Protein AF-A0A7V1LSI9-F1 (afdb_monomer)

Radius of gyration: 19.72 Å; Cα contacts (8 Å, |Δi|>4): 127; chains: 1; bounding box: 40×28×57 Å

Foldseek 3Di:
DWDWDWDDDPQKIWTWTDQDPPDHTDIDIDGNVLFDPVCNVPQDPVNLVVQLCQQVPDDPDNSVVSVVSNVVSRVCRSVVHPPPPPDRPPPCDLVNLVVVLVPDPDDPVSVVSVVVCVVVPNDD

Structure (mmCIF, N/CA/C/O backbone):
data_AF-A0A7V1LSI9-F1
#
_entry.id   AF-A0A7V1LSI9-F1
#
loop_
_atom_site.group_PDB
_atom_site.id
_atom_site.type_symbol
_atom_site.label_atom_id
_atom_site.label_alt_id
_atom_site.label_comp_id
_atom_site.label_asym_id
_atom_site.label_entity_id
_atom_site.label_seq_id
_atom_site.pdbx_PDB_ins_code
_atom_site.Cartn_x
_atom_site.Cartn_y
_atom_site.Cartn_z
_atom_site.occupancy
_atom_site.B_iso_or_equiv
_atom_site.auth_seq_id
_atom_site.auth_comp_id
_atom_site.auth_asym_id
_atom_site.auth_atom_id
_atom_site.pdbx_PDB_model_num
ATOM 1 N N . MET A 1 1 ? 4.689 8.434 8.553 1.00 43.22 1 MET A N 1
ATOM 2 C CA . MET A 1 1 ? 3.994 8.069 7.298 1.00 43.22 1 MET A CA 1
ATOM 3 C C . MET A 1 1 ? 5.038 7.513 6.352 1.00 43.22 1 MET A C 1
ATOM 5 O O . MET A 1 1 ? 6.048 8.182 6.179 1.00 43.22 1 MET A O 1
ATOM 9 N N . ALA A 1 2 ? 4.821 6.323 5.790 1.00 54.16 2 ALA A N 1
ATOM 10 C CA . ALA A 1 2 ? 5.734 5.742 4.808 1.00 54.16 2 ALA A CA 1
ATOM 11 C C . ALA A 1 2 ? 5.882 6.682 3.606 1.00 54.16 2 ALA A C 1
ATOM 13 O O . ALA A 1 2 ? 4.880 7.098 3.015 1.00 54.16 2 ALA A O 1
ATOM 14 N N . LYS A 1 3 ? 7.118 7.046 3.265 1.00 59.19 3 LYS A N 1
ATOM 15 C CA . LYS A 1 3 ? 7.413 7.881 2.102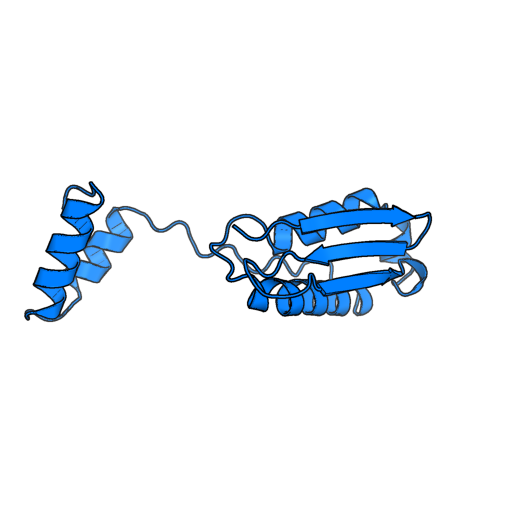 1.00 59.19 3 LYS A CA 1
ATOM 16 C C . LYS A 1 3 ? 7.815 6.956 0.958 1.00 59.19 3 LYS A C 1
ATOM 18 O O . LYS A 1 3 ? 8.809 6.246 1.058 1.00 59.19 3 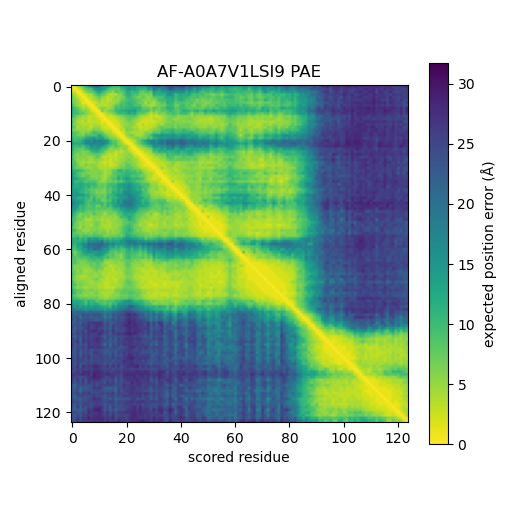LYS A O 1
ATOM 23 N N . LEU A 1 4 ? 7.012 6.941 -0.104 1.00 65.88 4 LEU A N 1
ATOM 24 C CA . LEU A 1 4 ? 7.303 6.176 -1.313 1.00 65.88 4 LEU A CA 1
ATOM 25 C C . LEU A 1 4 ? 7.995 7.103 -2.322 1.00 65.88 4 LEU A C 1
ATOM 27 O O . LEU A 1 4 ? 7.377 8.034 -2.846 1.00 65.88 4 LEU A O 1
ATOM 31 N N . GLY A 1 5 ? 9.282 6.883 -2.563 1.00 66.81 5 GLY A N 1
ATOM 32 C CA . GLY A 1 5 ? 9.996 7.446 -3.704 1.00 66.81 5 GLY A CA 1
ATOM 33 C C . GLY A 1 5 ? 9.720 6.602 -4.944 1.00 66.81 5 GLY A C 1
ATOM 34 O O . GLY A 1 5 ? 9.641 5.380 -4.849 1.00 66.81 5 GLY A O 1
ATOM 35 N N . LYS A 1 6 ? 9.557 7.230 -6.109 1.00 72.25 6 LYS A N 1
ATOM 36 C CA . LYS A 1 6 ? 9.417 6.502 -7.373 1.00 72.25 6 LYS A CA 1
ATOM 37 C C . LYS A 1 6 ? 10.254 7.141 -8.463 1.00 72.25 6 LYS A C 1
ATOM 39 O O . LYS A 1 6 ? 10.183 8.354 -8.661 1.00 72.25 6 LYS A O 1
ATOM 44 N N . THR A 1 7 ? 10.970 6.298 -9.186 1.00 71.75 7 THR A N 1
ATOM 45 C CA . THR A 1 7 ? 11.721 6.664 -10.381 1.00 71.75 7 THR A CA 1
ATOM 46 C C . THR A 1 7 ? 11.214 5.799 -11.523 1.00 71.75 7 THR A C 1
ATOM 48 O O . THR A 1 7 ? 11.021 4.596 -11.358 1.00 71.75 7 THR A O 1
ATOM 51 N N . ILE A 1 8 ? 10.927 6.432 -12.656 1.00 68.69 8 ILE A N 1
ATOM 52 C CA . ILE A 1 8 ? 10.468 5.762 -13.871 1.00 68.69 8 ILE A CA 1
ATOM 53 C C . ILE A 1 8 ? 11.591 5.917 -14.886 1.00 68.69 8 ILE A C 1
ATOM 55 O O . ILE A 1 8 ? 11.888 7.045 -15.279 1.00 68.69 8 ILE A O 1
ATOM 59 N N . ASP A 1 9 ? 12.189 4.802 -15.291 1.00 70.31 9 ASP A N 1
ATOM 60 C CA . ASP A 1 9 ? 13.238 4.766 -16.306 1.00 70.31 9 ASP A CA 1
ATOM 61 C C . ASP A 1 9 ? 12.778 3.843 -17.438 1.00 70.31 9 ASP A C 1
ATOM 63 O O . ASP A 1 9 ? 12.804 2.618 -17.322 1.00 70.31 9 ASP A O 1
ATOM 67 N N . GLY A 1 10 ? 12.222 4.443 -18.496 1.00 71.31 10 GLY A N 1
ATOM 68 C CA . GLY A 1 10 ? 11.655 3.712 -19.631 1.00 71.31 10 GLY A CA 1
ATOM 69 C C . GLY A 1 10 ? 10.552 2.735 -19.217 1.00 71.31 10 GLY A C 1
ATOM 70 O O . GLY A 1 10 ? 9.427 3.161 -18.952 1.00 71.31 10 GLY A O 1
ATOM 71 N N . THR A 1 11 ? 10.900 1.446 -19.183 1.00 69.00 11 THR A N 1
ATOM 72 C CA . THR A 1 11 ? 10.023 0.292 -18.915 1.00 69.00 11 THR A CA 1
ATOM 73 C C . THR A 1 11 ? 10.114 -0.222 -17.470 1.00 69.00 11 THR A C 1
ATOM 75 O O . THR A 1 11 ? 9.285 -1.036 -17.055 1.00 69.00 11 THR A O 1
ATOM 78 N N . ILE A 1 12 ? 11.042 0.318 -16.666 1.00 77.81 12 ILE A N 1
ATOM 79 C CA . ILE A 1 12 ? 11.283 -0.080 -15.273 1.00 77.81 12 ILE A CA 1
ATOM 80 C C . ILE A 1 12 ? 10.775 0.992 -14.296 1.00 77.81 12 ILE A C 1
ATOM 82 O O . ILE A 1 12 ? 11.043 2.189 -14.440 1.00 77.81 12 ILE A O 1
ATOM 86 N N . ILE A 1 13 ? 10.038 0.558 -13.270 1.00 78.56 13 ILE A N 1
ATOM 87 C CA . ILE A 1 13 ? 9.654 1.382 -12.118 1.00 78.56 13 ILE A CA 1
ATOM 88 C C . ILE A 1 13 ? 10.482 0.956 -10.918 1.00 78.56 13 ILE A C 1
ATOM 90 O O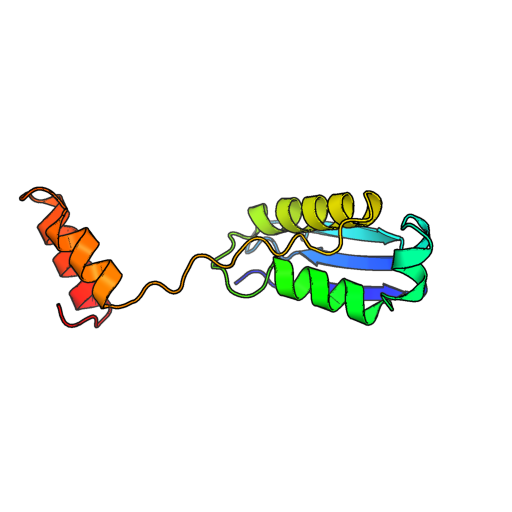 . ILE A 1 13 ? 10.347 -0.166 -10.432 1.00 78.56 13 ILE A O 1
ATOM 94 N N . THR A 1 14 ? 11.269 1.886 -10.390 1.00 79.44 14 THR A N 1
ATOM 95 C CA . THR A 1 14 ? 11.964 1.715 -9.116 1.00 79.44 14 THR A CA 1
ATOM 96 C C . THR A 1 14 ? 11.166 2.410 -8.023 1.00 79.44 14 THR A C 1
ATOM 98 O O . THR A 1 14 ? 10.978 3.628 -8.055 1.00 79.44 14 THR A O 1
ATOM 101 N N . LEU A 1 15 ? 10.684 1.639 -7.054 1.00 78.06 15 LEU A N 1
ATOM 102 C CA . LEU A 1 15 ? 10.060 2.129 -5.832 1.00 78.06 15 LEU A CA 1
ATOM 103 C C . LEU A 1 15 ? 11.082 2.103 -4.698 1.00 78.06 15 LEU A C 1
ATOM 105 O O . LEU A 1 15 ? 11.614 1.049 -4.368 1.00 78.06 15 LEU A O 1
ATOM 109 N N . SER A 1 16 ? 11.326 3.258 -4.091 1.00 76.00 16 SER A N 1
ATOM 110 C CA . SER A 1 16 ? 12.126 3.399 -2.878 1.00 76.00 16 SER A CA 1
ATOM 111 C C . SER A 1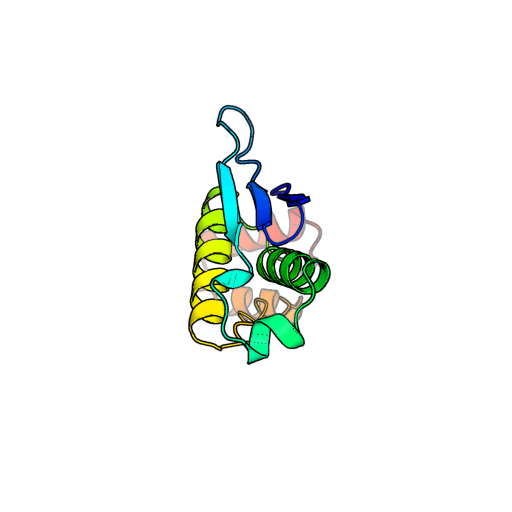 16 ? 11.181 3.555 -1.691 1.00 76.00 16 SER A C 1
ATOM 113 O O . SER A 1 16 ? 10.354 4.470 -1.654 1.00 76.00 16 SER A O 1
ATOM 115 N N . ILE A 1 17 ? 11.253 2.624 -0.748 1.00 73.06 17 ILE A N 1
ATOM 116 C CA . ILE A 1 17 ? 10.392 2.574 0.429 1.00 73.06 17 ILE A CA 1
ATOM 117 C C . ILE A 1 17 ? 11.217 3.043 1.625 1.00 73.06 17 ILE A C 1
ATOM 119 O O . ILE A 1 17 ? 12.155 2.366 2.048 1.00 73.06 17 ILE A O 1
ATOM 123 N N . ASP A 1 18 ? 10.856 4.204 2.171 1.00 69.75 18 ASP A N 1
ATOM 124 C CA . ASP A 1 18 ? 11.447 4.721 3.404 1.00 69.75 18 ASP A CA 1
ATOM 125 C C . ASP A 1 18 ? 10.964 3.890 4.604 1.00 69.75 18 ASP A C 1
ATOM 127 O O . ASP A 1 18 ? 9.763 3.821 4.893 1.00 69.75 18 ASP A O 1
ATOM 131 N N . MET A 1 19 ? 11.911 3.242 5.285 1.00 64.38 19 MET A N 1
ATOM 132 C CA . MET A 1 19 ? 11.653 2.347 6.413 1.00 64.38 19 MET A CA 1
ATOM 133 C C . MET A 1 19 ? 11.637 3.062 7.774 1.00 64.38 19 MET A C 1
ATOM 135 O O . MET A 1 19 ? 11.216 2.450 8.759 1.00 64.38 19 MET A O 1
ATOM 139 N N . GLY A 1 20 ? 11.944 4.363 7.840 1.00 63.19 20 GLY A N 1
ATOM 140 C CA . GLY A 1 20 ? 12.020 5.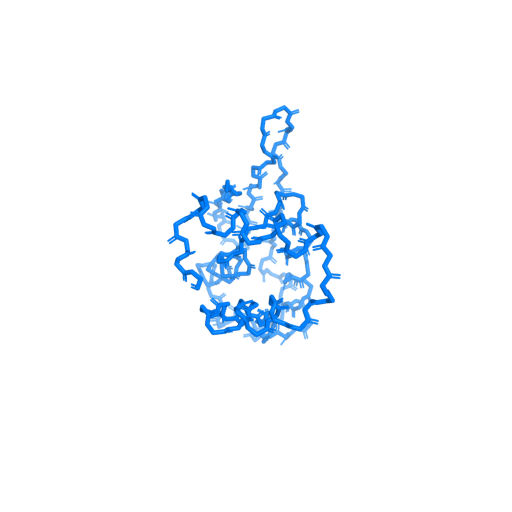158 9.073 1.00 63.19 20 GLY A CA 1
ATOM 141 C C . GLY A 1 20 ? 13.430 5.238 9.675 1.00 63.19 20 GLY A C 1
ATOM 142 O O . GLY A 1 20 ? 14.375 4.636 9.167 1.00 63.19 20 GLY A O 1
ATOM 143 N N . GLU A 1 21 ? 13.583 6.008 10.761 1.00 51.47 21 GLU A N 1
ATOM 144 C CA . GLU A 1 21 ? 14.894 6.300 11.362 1.00 51.47 21 GLU A CA 1
ATOM 145 C C . GLU A 1 21 ? 15.675 5.030 11.742 1.00 51.47 21 GLU A C 1
ATOM 147 O O . GLU A 1 21 ? 15.209 4.194 12.517 1.00 51.47 21 GLU A O 1
ATOM 152 N N . GLY A 1 22 ? 16.896 4.915 11.205 1.00 57.03 22 GLY A N 1
ATOM 153 C CA . GLY A 1 22 ? 17.853 3.857 11.536 1.00 57.03 22 GLY A CA 1
ATOM 154 C C . GLY A 1 22 ? 17.809 2.606 10.652 1.00 57.03 22 GLY A C 1
ATOM 155 O O . GLY A 1 22 ? 18.494 1.637 10.976 1.00 57.03 22 GLY A O 1
ATOM 156 N N . ARG A 1 23 ? 17.035 2.594 9.556 1.00 60.00 23 ARG A N 1
ATOM 157 C CA . ARG A 1 23 ? 17.025 1.484 8.587 1.00 60.00 23 ARG A CA 1
ATOM 158 C C . ARG A 1 23 ? 17.230 1.973 7.159 1.00 60.00 23 ARG A C 1
ATOM 160 O O . ARG A 1 23 ? 16.659 2.987 6.766 1.00 60.00 23 ARG A O 1
ATOM 167 N N . ASP A 1 24 ? 18.014 1.221 6.391 1.00 67.25 24 ASP A N 1
ATOM 168 C CA . ASP A 1 24 ? 18.240 1.513 4.980 1.00 67.25 24 ASP A CA 1
ATOM 169 C C . ASP A 1 24 ? 16.927 1.432 4.177 1.00 67.25 24 ASP A C 1
ATOM 171 O O . ASP A 1 24 ? 16.090 0.554 4.434 1.00 67.25 24 ASP A O 1
ATOM 175 N N . PRO A 1 25 ? 16.720 2.346 3.213 1.00 68.50 25 PRO A N 1
ATOM 176 C CA . PRO A 1 25 ? 15.558 2.316 2.339 1.00 68.50 25 PRO A CA 1
ATOM 177 C C . PRO A 1 25 ? 15.558 1.040 1.494 1.00 68.50 25 PRO A C 1
ATOM 179 O O . PRO A 1 25 ? 16.590 0.607 0.980 1.00 68.50 25 PRO A O 1
ATOM 182 N N . VAL A 1 26 ? 14.380 0.438 1.333 1.00 74.56 26 VAL A N 1
ATOM 183 C CA . VAL A 1 26 ? 14.220 -0.759 0.501 1.00 74.56 26 VAL A CA 1
ATOM 184 C C . VAL A 1 26 ? 13.850 -0.326 -0.906 1.00 74.56 26 VAL A C 1
ATOM 186 O O . VAL A 1 26 ? 12.799 0.276 -1.119 1.00 74.56 26 VAL A O 1
ATOM 189 N N . GLU A 1 27 ? 14.695 -0.667 -1.872 1.00 78.88 27 GLU A N 1
ATOM 190 C CA . GLU A 1 27 ? 14.408 -0.455 -3.287 1.00 78.88 27 GLU A CA 1
ATOM 191 C C . GLU A 1 27 ? 13.785 -1.708 -3.912 1.00 78.88 27 GLU A C 1
ATOM 193 O O . GLU A 1 27 ? 14.212 -2.847 -3.686 1.00 78.88 27 GLU A O 1
ATOM 198 N N . ARG A 1 28 ? 12.735 -1.498 -4.701 1.00 78.25 28 ARG A N 1
ATOM 199 C CA . ARG A 1 28 ? 12.027 -2.533 -5.450 1.00 78.25 28 ARG A CA 1
ATOM 200 C C . ARG A 1 28 ? 11.898 -2.106 -6.901 1.00 78.25 28 ARG A C 1
ATOM 202 O O . ARG A 1 28 ? 11.325 -1.060 -7.187 1.00 78.25 28 ARG A O 1
ATOM 209 N N . MET A 1 29 ? 12.428 -2.926 -7.800 1.00 80.31 29 MET A N 1
ATOM 210 C CA . MET A 1 29 ? 12.391 -2.691 -9.240 1.00 80.31 29 MET A CA 1
ATOM 211 C C . MET A 1 29 ? 11.338 -3.593 -9.877 1.00 80.31 29 MET A C 1
ATOM 213 O O . MET A 1 29 ? 11.308 -4.797 -9.621 1.00 80.31 29 MET A O 1
ATOM 217 N N . PHE A 1 30 ? 10.484 -2.998 -10.700 1.00 80.31 30 PHE A N 1
ATOM 218 C CA . PHE A 1 30 ? 9.401 -3.676 -11.398 1.00 80.31 30 PHE A CA 1
ATOM 219 C C . PHE A 1 30 ? 9.502 -3.378 -12.887 1.00 80.31 30 PHE A C 1
ATOM 221 O O . PHE A 1 30 ? 9.407 -2.217 -13.284 1.00 80.31 30 PHE A O 1
ATOM 228 N N . ASP A 1 31 ? 9.698 -4.419 -13.691 1.00 81.38 31 ASP A N 1
ATOM 229 C CA . ASP A 1 31 ? 9.764 -4.304 -15.143 1.00 81.38 31 ASP A CA 1
ATOM 230 C C . ASP A 1 31 ? 8.383 -4.523 -15.757 1.00 81.38 31 ASP A C 1
ATOM 232 O O . ASP A 1 31 ? 7.768 -5.574 -15.580 1.00 81.38 31 ASP A O 1
ATOM 236 N N . SER A 1 32 ? 7.871 -3.523 -16.466 1.00 72.06 32 SER A N 1
ATOM 237 C CA . SER A 1 32 ? 6.567 -3.637 -17.117 1.00 72.06 32 SER A CA 1
ATOM 238 C C . SER A 1 32 ? 6.553 -4.605 -18.307 1.00 72.06 32 SER A C 1
ATOM 240 O O . SER A 1 32 ? 5.462 -5.042 -18.670 1.00 72.06 32 SER A O 1
ATOM 242 N N . GLU A 1 33 ? 7.708 -5.031 -18.837 1.00 78.31 33 GLU A N 1
ATOM 243 C CA . GLU A 1 33 ? 7.784 -6.097 -19.854 1.00 78.31 33 GLU A CA 1
ATOM 244 C C . GLU A 1 33 ? 7.401 -7.479 -19.296 1.00 78.31 33 GLU A C 1
ATOM 246 O O . GLU A 1 33 ? 6.923 -8.334 -20.039 1.00 78.31 33 GLU A O 1
ATOM 251 N N . ASP A 1 34 ? 7.521 -7.692 -17.979 1.00 78.31 34 ASP A N 1
ATOM 252 C CA . ASP A 1 34 ? 7.094 -8.936 -17.317 1.00 78.31 34 ASP A CA 1
ATOM 253 C C . ASP A 1 34 ? 5.562 -9.069 -17.213 1.00 78.31 34 ASP A C 1
ATOM 255 O O . ASP A 1 34 ? 5.042 -10.082 -16.729 1.00 78.31 34 ASP A O 1
ATOM 259 N N . LEU A 1 35 ? 4.814 -8.028 -17.587 1.00 76.94 35 LEU A N 1
ATOM 260 C CA . LEU A 1 35 ? 3.361 -8.009 -17.474 1.00 76.94 35 LEU A CA 1
ATOM 261 C C . LEU A 1 35 ? 2.699 -8.593 -18.727 1.00 76.94 35 LEU A C 1
ATOM 263 O O . LEU A 1 35 ? 3.227 -8.452 -19.823 1.00 76.94 35 LEU A O 1
ATOM 267 N N . PRO A 1 36 ? 1.502 -9.189 -18.608 1.00 77.25 36 PRO A N 1
ATOM 268 C CA . PRO A 1 36 ? 0.718 -9.604 -19.769 1.00 77.25 36 PRO A CA 1
ATOM 269 C C . PRO A 1 36 ? 0.464 -8.440 -20.743 1.00 77.25 36 PRO A C 1
ATOM 271 O O . PRO A 1 36 ? 0.195 -7.325 -20.295 1.00 77.25 36 PRO A O 1
ATOM 274 N N . ASP A 1 37 ? 0.430 -8.705 -22.055 1.00 73.62 37 ASP A N 1
ATOM 275 C CA . ASP A 1 37 ? 0.216 -7.687 -23.107 1.00 73.62 37 ASP A CA 1
ATOM 276 C C . ASP A 1 37 ? -1.009 -6.798 -22.851 1.00 73.62 37 ASP A C 1
ATOM 278 O O . ASP A 1 37 ? -0.977 -5.583 -23.049 1.00 73.62 37 ASP A O 1
ATOM 282 N N . ALA A 1 38 ? -2.093 -7.391 -22.344 1.00 69.44 38 ALA A N 1
ATOM 283 C CA . ALA A 1 38 ? -3.306 -6.662 -21.984 1.00 69.44 38 ALA A CA 1
ATOM 284 C C . ALA A 1 38 ? -3.051 -5.594 -20.905 1.00 69.44 38 ALA A C 1
ATOM 286 O O . ALA A 1 38 ? -3.696 -4.548 -20.908 1.00 69.44 38 ALA A O 1
ATOM 287 N N . ILE A 1 39 ? -2.120 -5.849 -19.979 1.00 68.31 39 ILE A N 1
ATOM 288 C CA . ILE A 1 39 ? -1.699 -4.899 -18.946 1.00 68.31 39 ILE A CA 1
ATOM 289 C C . ILE A 1 39 ? -0.729 -3.874 -19.517 1.00 68.31 39 ILE A C 1
ATOM 291 O O . ILE A 1 39 ? -0.934 -2.683 -19.287 1.00 68.31 39 ILE A O 1
ATOM 295 N N . GLN A 1 40 ? 0.247 -4.301 -20.316 1.00 69.56 40 GLN A N 1
ATOM 296 C CA . GLN A 1 40 ? 1.195 -3.393 -20.966 1.00 69.56 40 GLN A CA 1
ATOM 297 C C . GLN A 1 40 ? 0.494 -2.333 -21.834 1.00 69.56 40 GLN A C 1
ATOM 299 O O . GLN A 1 40 ? 0.859 -1.160 -21.812 1.00 69.56 40 GLN A O 1
ATOM 304 N N . GLN A 1 41 ? -0.567 -2.713 -22.556 1.00 68.81 41 GLN A N 1
ATOM 305 C CA . GLN A 1 41 ? -1.300 -1.804 -23.448 1.00 68.81 41 GLN A CA 1
ATOM 306 C C . GLN A 1 41 ? -2.199 -0.792 -22.725 1.00 68.81 41 GLN A C 1
ATOM 308 O O . GLN A 1 41 ? -2.514 0.268 -23.268 1.00 68.81 41 GLN A O 1
ATOM 313 N N . HIS A 1 42 ? -2.651 -1.110 -21.515 1.00 65.56 42 HIS A N 1
ATOM 314 C CA . HIS A 1 42 ? -3.669 -0.330 -20.803 1.00 65.56 42 HIS A CA 1
ATOM 315 C C . HIS A 1 42 ? -3.123 0.398 -19.572 1.00 65.56 42 HIS A C 1
ATOM 317 O O . HIS A 1 42 ? -3.707 1.390 -19.127 1.00 65.56 42 HIS A O 1
ATOM 323 N N . ILE A 1 43 ? -1.999 -0.056 -19.027 1.00 65.00 43 ILE A N 1
ATOM 324 C CA . ILE A 1 43 ? -1.307 0.583 -17.921 1.00 65.00 43 ILE A CA 1
ATOM 325 C C . ILE A 1 43 ? -0.001 1.180 -18.460 1.00 65.00 43 ILE A C 1
ATOM 327 O O . ILE A 1 43 ? 1.019 0.526 -18.624 1.00 65.00 43 ILE A O 1
ATOM 331 N N . LEU A 1 44 ? -0.040 2.487 -18.720 1.00 65.00 44 LEU A N 1
ATOM 332 C CA . LEU A 1 44 ? 1.178 3.276 -18.896 1.00 65.00 44 LEU A CA 1
ATOM 333 C C . LEU A 1 44 ? 1.945 3.304 -17.563 1.00 65.00 44 LEU A C 1
ATOM 335 O O . LEU A 1 44 ? 1.330 3.215 -16.501 1.00 65.00 44 LEU A O 1
ATOM 339 N N . MET A 1 45 ? 3.264 3.504 -17.584 1.00 66.00 45 MET A N 1
ATOM 340 C CA . MET A 1 45 ? 4.122 3.531 -16.380 1.00 66.00 45 MET A CA 1
ATOM 341 C C . MET A 1 45 ? 3.596 4.443 -15.256 1.00 66.00 45 MET A C 1
ATOM 343 O O . MET A 1 45 ? 3.654 4.114 -14.070 1.00 66.00 45 MET A O 1
ATOM 347 N N . ALA A 1 46 ? 2.981 5.571 -15.621 1.00 65.38 46 ALA A N 1
ATOM 348 C CA . ALA A 1 46 ? 2.318 6.464 -14.669 1.00 65.38 46 ALA A CA 1
ATOM 349 C C . ALA A 1 46 ? 1.091 5.825 -13.976 1.00 65.38 46 ALA A C 1
ATOM 351 O O . ALA A 1 46 ? 0.777 6.154 -12.831 1.00 65.38 46 ALA A O 1
ATOM 352 N N . GLY A 1 47 ? 0.397 4.913 -14.657 1.00 70.25 47 GLY A N 1
ATOM 353 C CA . GLY A 1 47 ? -0.705 4.100 -14.146 1.00 70.25 47 GLY A CA 1
ATOM 354 C C . GLY A 1 47 ? -0.255 3.045 -13.133 1.00 70.25 47 GLY A C 1
ATOM 355 O O . GLY A 1 47 ? -0.894 2.934 -12.087 1.00 70.25 47 GLY A O 1
ATOM 356 N N . LEU A 1 48 ? 0.869 2.351 -13.373 1.00 74.75 48 LEU A N 1
ATOM 357 C CA . LEU A 1 48 ? 1.479 1.449 -12.378 1.00 74.75 48 LEU A CA 1
ATOM 358 C C . LEU A 1 48 ? 1.874 2.221 -11.120 1.00 74.75 48 LEU A C 1
ATOM 360 O O . LEU A 1 48 ? 1.483 1.840 -10.018 1.00 74.75 48 LEU A O 1
ATOM 364 N N . GLY A 1 49 ? 2.578 3.347 -11.285 1.00 73.75 49 GLY A N 1
ATOM 365 C CA . GLY A 1 49 ? 2.984 4.199 -10.165 1.00 73.75 49 GLY A CA 1
ATOM 366 C C . GLY A 1 49 ? 1.788 4.639 -9.316 1.00 73.75 49 GLY A C 1
ATOM 367 O O . GLY A 1 49 ? 1.801 4.488 -8.096 1.00 73.75 49 GLY A O 1
ATOM 368 N N . ARG A 1 50 ? 0.701 5.086 -9.960 1.00 76.12 50 ARG A N 1
ATOM 369 C CA . ARG A 1 50 ? -0.553 5.415 -9.261 1.00 76.12 50 ARG A CA 1
ATOM 370 C C . ARG A 1 50 ? -1.206 4.204 -8.602 1.00 76.12 50 ARG A C 1
ATOM 372 O O . ARG A 1 50 ? -1.835 4.365 -7.562 1.00 76.12 50 ARG A O 1
ATOM 379 N N . ALA A 1 51 ? -1.107 3.014 -9.186 1.00 75.19 51 ALA A N 1
ATOM 380 C CA . ALA A 1 51 ? -1.686 1.813 -8.599 1.00 75.19 51 ALA A CA 1
ATOM 381 C C . ALA A 1 51 ? -0.936 1.361 -7.337 1.00 75.19 51 ALA A C 1
ATOM 383 O O . ALA A 1 51 ? -1.582 0.922 -6.383 1.00 75.19 51 ALA A O 1
ATOM 384 N N . PHE A 1 52 ? 0.389 1.523 -7.300 1.00 77.62 52 PHE A N 1
ATOM 385 C CA . PHE A 1 52 ? 1.187 1.330 -6.088 1.00 77.62 52 PHE A CA 1
ATOM 386 C C . PHE A 1 52 ? 0.876 2.401 -5.037 1.00 77.62 52 PHE A C 1
ATOM 388 O O . PHE A 1 52 ? 0.576 2.054 -3.895 1.00 77.62 52 PHE A O 1
ATOM 395 N N . ASP A 1 53 ? 0.810 3.677 -5.433 1.00 74.75 53 ASP A N 1
ATOM 396 C CA . ASP A 1 53 ? 0.400 4.764 -4.533 1.00 74.75 53 ASP A CA 1
ATOM 397 C C . ASP A 1 53 ? -0.999 4.520 -3.948 1.00 74.75 53 ASP A C 1
ATOM 399 O O . ASP A 1 53 ? -1.231 4.794 -2.779 1.00 74.75 53 ASP A O 1
ATOM 403 N N . GLN A 1 54 ? -1.945 3.988 -4.728 1.00 73.62 54 GLN A N 1
ATOM 404 C CA . GLN A 1 54 ? -3.286 3.642 -4.241 1.00 73.62 54 GLN A CA 1
ATOM 405 C C . GLN A 1 54 ? -3.300 2.405 -3.337 1.00 73.62 54 GLN A C 1
ATOM 407 O O . GLN A 1 54 ? -4.154 2.310 -2.458 1.00 73.62 54 GLN A O 1
ATOM 412 N N . ALA A 1 55 ? -2.394 1.448 -3.547 1.00 72.69 55 ALA A N 1
ATOM 413 C CA . ALA A 1 55 ? -2.278 0.273 -2.687 1.00 72.69 55 ALA A CA 1
ATOM 414 C C . ALA A 1 55 ? -1.727 0.642 -1.299 1.00 72.69 55 ALA A C 1
ATOM 416 O O . ALA A 1 55 ? -2.141 0.060 -0.291 1.00 72.69 55 ALA A O 1
ATOM 417 N N . VAL A 1 56 ? -0.825 1.628 -1.265 1.00 72.44 56 VAL A N 1
ATOM 418 C CA . VAL A 1 56 ? -0.149 2.120 -0.058 1.00 72.44 56 VAL A CA 1
ATOM 419 C C . VAL A 1 56 ? -0.901 3.304 0.582 1.00 72.44 56 VAL A C 1
ATOM 421 O O . VAL A 1 56 ? -0.866 3.502 1.795 1.00 72.44 56 VAL A O 1
ATOM 424 N N . GLY A 1 57 ? -1.632 4.082 -0.212 1.00 62.28 57 GLY A N 1
ATOM 425 C CA . GLY A 1 57 ? -2.326 5.297 0.203 1.00 62.28 57 GLY A CA 1
ATOM 426 C C . GLY A 1 57 ? -3.584 5.033 1.032 1.00 62.28 57 GLY A C 1
ATOM 427 O O . GLY A 1 57 ? -4.431 4.212 0.687 1.00 62.28 57 GLY A O 1
ATOM 428 N N . GLY A 1 58 ? -3.738 5.787 2.125 1.00 51.09 58 GLY A N 1
ATOM 429 C CA . GLY A 1 58 ? -4.963 5.812 2.937 1.00 51.09 58 GLY A CA 1
ATOM 430 C C . GLY A 1 58 ? -4.990 4.862 4.137 1.00 51.09 58 GLY A C 1
ATOM 431 O O . GLY A 1 58 ? -6.039 4.702 4.759 1.00 51.09 58 GLY A O 1
ATOM 432 N N . LYS A 1 59 ? -3.864 4.244 4.490 1.00 53.59 59 LYS A N 1
ATOM 433 C CA . LYS A 1 59 ? -3.724 3.415 5.690 1.00 53.59 59 LYS A CA 1
ATOM 434 C C . LYS A 1 59 ? -2.568 3.957 6.536 1.00 53.59 59 LYS A C 1
ATOM 436 O O . LYS A 1 59 ? -1.564 4.409 5.991 1.00 53.59 59 LYS A O 1
ATOM 441 N N . GLU A 1 60 ? -2.678 3.871 7.857 1.00 52.66 60 GLU A N 1
ATOM 442 C CA . GLU A 1 60 ? -1.514 3.899 8.751 1.00 52.66 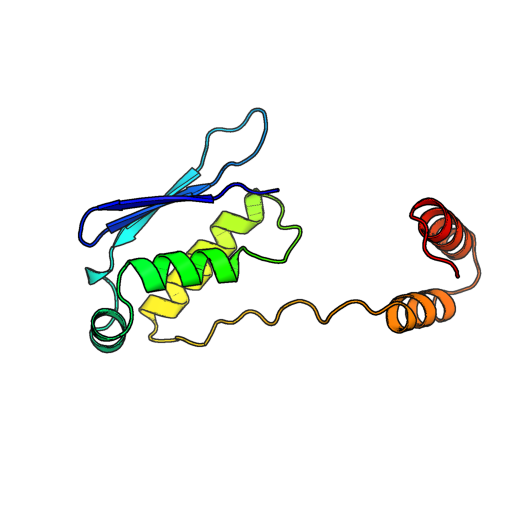60 GLU A CA 1
ATOM 443 C C . GLU A 1 60 ? -0.716 2.604 8.524 1.00 52.66 60 GLU A C 1
ATOM 445 O O . GLU A 1 60 ? -0.796 1.654 9.298 1.00 52.66 60 GLU A O 1
ATOM 450 N N . ILE A 1 61 ? -0.051 2.504 7.370 1.00 58.56 61 ILE A N 1
ATOM 451 C CA . ILE A 1 61 ? 0.793 1.360 7.025 1.00 58.56 61 ILE A CA 1
ATOM 452 C C . ILE A 1 61 ? 2.121 1.570 7.734 1.00 58.56 61 ILE A C 1
ATOM 454 O O . ILE A 1 61 ? 2.802 2.571 7.504 1.00 58.56 61 ILE A O 1
ATOM 458 N N . VAL A 1 62 ? 2.471 0.629 8.607 1.00 61.94 62 VAL A N 1
ATOM 459 C CA . VAL A 1 62 ? 3.822 0.529 9.163 1.00 61.94 62 VAL A CA 1
ATOM 460 C C . VAL A 1 62 ? 4.766 0.245 7.997 1.00 61.94 62 VAL A C 1
ATOM 462 O O . VAL A 1 62 ? 4.455 -0.620 7.183 1.00 61.94 62 VAL A O 1
ATOM 465 N N . ASN A 1 63 ? 5.890 0.958 7.896 1.00 66.06 63 ASN A N 1
ATOM 466 C CA . ASN A 1 63 ? 6.764 0.937 6.713 1.00 66.06 63 ASN A CA 1
ATOM 467 C C . ASN A 1 63 ? 7.126 -0.487 6.230 1.00 66.06 63 ASN A C 1
ATOM 469 O O . ASN A 1 63 ? 7.175 -0.740 5.031 1.00 66.06 63 ASN A O 1
ATOM 473 N N . GLU A 1 64 ? 7.259 -1.448 7.149 1.00 65.81 64 GLU A N 1
ATOM 474 C CA . GLU A 1 64 ? 7.517 -2.867 6.852 1.00 65.81 64 GLU A CA 1
ATOM 475 C C . GLU A 1 64 ? 6.421 -3.552 6.015 1.00 65.81 64 GLU A C 1
ATOM 477 O O . GLU A 1 64 ? 6.720 -4.398 5.178 1.00 65.81 64 GLU A O 1
ATOM 482 N N . GLN A 1 65 ? 5.152 -3.167 6.174 1.00 70.44 65 GLN A N 1
ATOM 483 C CA . GLN A 1 65 ? 4.026 -3.753 5.433 1.00 70.44 65 GLN A CA 1
ATOM 484 C C . GLN A 1 65 ? 3.913 -3.219 3.999 1.00 70.44 65 GLN A C 1
ATOM 486 O O . GLN A 1 65 ? 3.176 -3.779 3.185 1.00 70.44 65 GLN A O 1
ATOM 491 N N . VAL A 1 66 ? 4.607 -2.123 3.682 1.00 72.94 66 VAL A N 1
ATOM 492 C CA . VAL A 1 66 ? 4.564 -1.497 2.355 1.00 72.94 66 VAL A CA 1
ATOM 493 C C . VAL A 1 66 ? 5.179 -2.425 1.312 1.00 72.94 66 VAL A C 1
ATOM 495 O O . VAL A 1 66 ? 4.590 -2.598 0.247 1.00 72.94 66 VAL A O 1
ATOM 498 N N . VAL A 1 67 ? 6.298 -3.076 1.646 1.00 76.31 67 VAL A N 1
ATOM 499 C CA . VAL A 1 67 ? 6.994 -4.020 0.758 1.00 76.31 67 VAL A CA 1
ATOM 500 C C . VAL A 1 67 ? 6.066 -5.174 0.372 1.00 76.31 67 VAL A C 1
ATOM 502 O O . VAL A 1 67 ? 5.834 -5.405 -0.811 1.00 76.31 67 VAL A O 1
ATOM 505 N N . ASP A 1 68 ? 5.433 -5.817 1.356 1.00 78.81 68 ASP A N 1
ATOM 506 C CA . ASP A 1 68 ? 4.505 -6.931 1.119 1.00 78.81 68 ASP A CA 1
ATOM 507 C C . ASP A 1 68 ? 3.287 -6.529 0.279 1.00 78.81 68 ASP A C 1
ATOM 509 O O . ASP A 1 68 ? 2.781 -7.314 -0.526 1.00 78.81 68 ASP A O 1
ATOM 513 N N . ILE A 1 69 ? 2.767 -5.318 0.484 1.00 77.25 69 ILE A N 1
ATOM 514 C CA . ILE A 1 69 ? 1.611 -4.813 -0.264 1.00 77.25 69 ILE A CA 1
ATOM 515 C C . ILE A 1 69 ? 1.989 -4.561 -1.721 1.00 77.25 69 ILE A C 1
ATOM 517 O O . ILE A 1 69 ? 1.221 -4.922 -2.615 1.00 77.25 69 ILE A O 1
ATOM 521 N N . VAL A 1 70 ? 3.154 -3.960 -1.954 1.00 79.50 70 VAL A N 1
ATOM 522 C CA . VAL A 1 70 ? 3.682 -3.694 -3.292 1.00 79.50 70 VAL A CA 1
ATOM 523 C C . VAL A 1 70 ? 3.979 -5.010 -4.018 1.00 79.50 70 VAL A C 1
ATOM 525 O O . VAL A 1 70 ? 3.507 -5.190 -5.141 1.00 79.50 70 VAL A O 1
ATOM 528 N N . ASP A 1 71 ? 4.645 -5.965 -3.364 1.00 81.81 71 ASP A N 1
ATOM 529 C CA . ASP A 1 71 ? 4.987 -7.265 -3.955 1.00 81.81 71 ASP A CA 1
ATOM 530 C C . ASP A 1 71 ? 3.720 -8.080 -4.287 1.00 81.81 71 ASP A C 1
ATOM 532 O O . ASP A 1 71 ? 3.591 -8.626 -5.385 1.00 81.81 71 ASP A O 1
ATOM 536 N N . LYS A 1 72 ? 2.709 -8.080 -3.404 1.00 81.31 72 LYS A N 1
ATOM 537 C CA . LYS A 1 72 ? 1.397 -8.695 -3.693 1.00 81.31 72 LYS A CA 1
ATOM 538 C C . LYS A 1 72 ? 0.668 -8.006 -4.840 1.00 81.31 72 LYS A C 1
ATOM 540 O O . LYS A 1 72 ? -0.005 -8.669 -5.630 1.00 81.31 72 LYS A O 1
ATOM 545 N N . LYS A 1 73 ? 0.770 -6.678 -4.932 1.00 79.56 73 LYS A N 1
ATOM 546 C CA . LYS A 1 73 ? 0.156 -5.912 -6.020 1.00 79.56 73 LYS A CA 1
ATOM 547 C C . LYS A 1 73 ? 0.807 -6.261 -7.357 1.00 79.56 73 LYS A C 1
ATOM 549 O O . LYS A 1 73 ? 0.088 -6.476 -8.329 1.00 79.56 73 LYS A O 1
ATOM 554 N N . TRP A 1 74 ? 2.134 -6.381 -7.375 1.00 82.19 74 TRP A N 1
ATOM 555 C CA . TRP A 1 74 ? 2.900 -6.801 -8.542 1.00 82.19 74 TRP A CA 1
ATOM 556 C C . TRP A 1 74 ? 2.567 -8.227 -8.983 1.00 82.19 74 TRP A C 1
ATOM 558 O O . TRP A 1 74 ? 2.285 -8.450 -10.157 1.00 82.19 74 TRP A O 1
ATOM 568 N N . ALA A 1 75 ? 2.504 -9.176 -8.045 1.00 81.62 75 ALA A N 1
ATOM 569 C CA . ALA A 1 75 ? 2.087 -10.547 -8.335 1.00 81.62 75 ALA A CA 1
ATOM 570 C C . ALA A 1 75 ? 0.684 -10.596 -8.970 1.00 81.62 75 ALA A C 1
ATOM 572 O O . ALA A 1 75 ? 0.498 -11.246 -9.995 1.00 81.62 75 ALA A O 1
ATOM 573 N N . GLY A 1 76 ? -0.271 -9.822 -8.438 1.00 78.88 76 GLY A N 1
ATOM 574 C CA . GLY A 1 76 ? -1.606 -9.708 -9.028 1.00 78.88 76 GLY A CA 1
ATOM 575 C C . GLY A 1 76 ? -1.595 -9.147 -10.454 1.00 78.88 76 GLY A C 1
ATOM 576 O O . GLY A 1 76 ? -2.378 -9.598 -11.287 1.00 78.88 76 GLY A O 1
ATOM 577 N N . PHE A 1 77 ? -0.689 -8.215 -10.772 1.00 78.69 77 PHE A N 1
ATOM 578 C CA . PHE A 1 77 ? -0.513 -7.752 -12.149 1.00 78.69 77 PHE A CA 1
ATOM 579 C C . PHE A 1 77 ? 0.061 -8.840 -13.062 1.00 78.69 77 PHE A C 1
ATOM 581 O O . PHE A 1 77 ? -0.451 -9.011 -14.165 1.00 78.69 77 PHE A O 1
ATOM 588 N N . LYS A 1 78 ? 1.038 -9.637 -12.614 1.00 80.00 78 LYS A N 1
ATOM 589 C CA . LYS A 1 78 ? 1.540 -10.773 -13.415 1.00 80.00 78 LYS A CA 1
ATOM 590 C C . LYS A 1 78 ? 0.451 -11.801 -13.726 1.00 80.00 78 LYS A C 1
ATOM 592 O O . LYS A 1 78 ? 0.422 -12.359 -14.816 1.00 80.00 78 LYS A O 1
ATOM 597 N N . GLU A 1 79 ? -0.478 -12.009 -12.798 1.00 79.69 79 GLU A N 1
ATOM 598 C CA . GLU A 1 79 ? -1.627 -12.908 -12.970 1.00 79.69 79 GLU A CA 1
ATOM 599 C C . GLU A 1 79 ? -2.747 -12.322 -13.852 1.00 79.69 79 GLU A C 1
ATOM 601 O O . GLU A 1 79 ? -3.786 -12.955 -14.037 1.00 79.69 79 GLU A O 1
ATOM 606 N N . GLY A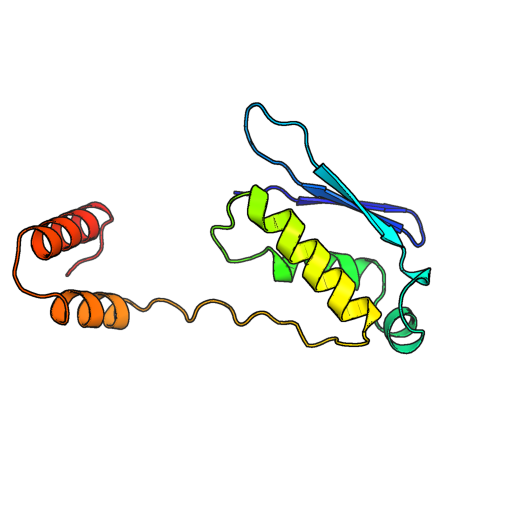 1 80 ? -2.586 -11.106 -14.386 1.00 69.56 80 GLY A N 1
ATOM 607 C CA . GLY A 1 80 ? -3.631 -10.449 -15.171 1.00 69.56 80 GLY A CA 1
ATOM 608 C C . GLY A 1 80 ? -4.771 -9.876 -14.321 1.00 69.56 80 GLY A C 1
ATOM 609 O O . GLY A 1 80 ? -5.810 -9.503 -14.865 1.00 69.56 80 GLY A O 1
ATOM 610 N N . ASN A 1 81 ? -4.619 -9.802 -12.993 1.00 69.94 81 ASN A N 1
ATOM 611 C CA . ASN A 1 81 ? -5.647 -9.335 -12.069 1.00 69.94 81 ASN A CA 1
ATOM 612 C C . ASN A 1 81 ? -5.498 -7.840 -11.730 1.00 69.94 81 ASN A C 1
ATOM 614 O O . ASN A 1 81 ? -4.744 -7.412 -10.854 1.00 69.94 81 ASN A O 1
ATOM 618 N N . TRP A 1 82 ? -6.342 -7.043 -12.378 1.00 65.25 82 TRP A N 1
ATOM 619 C CA . TRP A 1 82 ? -6.455 -5.587 -12.246 1.00 65.25 82 TRP A CA 1
ATOM 620 C C . TRP A 1 82 ? -7.105 -5.128 -10.935 1.00 65.25 82 TRP A C 1
ATOM 622 O O . TRP A 1 82 ? -6.964 -3.979 -10.508 1.00 65.25 82 TRP A O 1
ATOM 632 N N . THR A 1 83 ? -7.870 -6.021 -10.306 1.00 59.81 83 THR A N 1
ATOM 633 C CA . THR A 1 83 ? -8.890 -5.682 -9.304 1.00 59.81 83 THR A CA 1
ATOM 634 C C . THR A 1 83 ? -8.463 -5.927 -7.870 1.00 59.81 83 THR A C 1
ATOM 636 O O . THR A 1 83 ? -9.302 -5.835 -6.977 1.00 59.81 83 THR A O 1
ATOM 639 N N . THR A 1 84 ? -7.171 -6.134 -7.602 1.00 55.09 84 THR A N 1
ATOM 640 C CA . THR A 1 84 ? -6.602 -6.121 -6.241 1.00 55.09 84 THR A CA 1
ATOM 641 C C . THR A 1 84 ? -6.660 -4.709 -5.624 1.00 55.09 84 THR A C 1
ATOM 643 O O . THR A 1 84 ? -5.672 -4.137 -5.167 1.00 55.09 84 THR A O 1
ATOM 646 N N . ARG A 1 85 ? -7.832 -4.072 -5.655 1.00 49.50 85 ARG A N 1
ATOM 647 C CA . ARG A 1 85 ? -8.282 -3.104 -4.670 1.00 49.50 85 ARG A CA 1
ATOM 648 C C . ARG A 1 85 ? -8.472 -3.907 -3.396 1.00 49.50 85 ARG A C 1
ATOM 650 O O . ARG A 1 85 ? -9.547 -4.447 -3.162 1.00 49.50 85 ARG A O 1
ATOM 657 N N . THR A 1 86 ? -7.432 -4.007 -2.575 1.00 47.81 86 THR A N 1
ATOM 658 C CA . THR A 1 86 ? -7.641 -4.360 -1.170 1.00 47.81 86 THR A CA 1
ATOM 659 C C . THR A 1 86 ? -8.681 -3.366 -0.652 1.00 47.81 86 THR A C 1
ATOM 661 O O . THR A 1 86 ? -8.386 -2.167 -0.685 1.00 47.81 86 THR A O 1
ATOM 664 N N . PRO A 1 87 ? -9.899 -3.794 -0.266 1.00 42.59 87 PRO A N 1
ATOM 665 C CA . PRO A 1 87 ? -10.930 -2.862 0.159 1.00 42.59 87 PRO A CA 1
ATOM 666 C C . PRO A 1 87 ? -10.341 -1.982 1.258 1.00 42.59 87 PRO A C 1
ATOM 668 O O . PRO A 1 87 ? -9.751 -2.497 2.214 1.00 42.59 87 PRO A O 1
ATOM 671 N N . GLY A 1 88 ? -10.426 -0.658 1.101 1.00 43.25 88 GLY A N 1
ATOM 672 C CA . GLY A 1 88 ? -10.072 0.247 2.190 1.00 43.25 88 GLY A CA 1
ATOM 673 C C . GLY A 1 88 ? -10.845 -0.196 3.428 1.00 43.25 88 GLY A C 1
ATOM 674 O O . GLY A 1 88 ? -12.029 -0.523 3.313 1.00 43.25 88 GLY A O 1
ATOM 675 N N . LYS A 1 89 ? -10.185 -0.277 4.593 1.00 49.91 89 LYS A N 1
ATOM 676 C CA . LYS A 1 89 ? -10.883 -0.581 5.851 1.00 49.91 89 LYS A CA 1
ATOM 677 C C . LYS A 1 89 ? -12.062 0.391 5.920 1.00 49.91 89 LYS A C 1
ATOM 679 O O . LYS A 1 89 ? -11.850 1.594 5.765 1.00 49.91 89 LYS A O 1
ATOM 684 N N . GLY A 1 90 ? -13.286 -0.135 6.023 1.00 51.53 90 GLY A N 1
ATOM 685 C CA . GLY A 1 90 ? -14.497 0.685 5.965 1.00 51.53 90 GLY A CA 1
ATOM 686 C C . GLY A 1 90 ? -14.348 1.887 6.891 1.00 51.53 90 GLY A C 1
ATOM 687 O O . GLY A 1 90 ? -13.834 1.728 8.000 1.00 51.53 90 GLY A O 1
ATOM 688 N N . LYS A 1 91 ? -14.720 3.083 6.411 1.00 58.75 91 LYS A N 1
ATOM 689 C CA . LYS A 1 91 ? -14.593 4.327 7.183 1.00 58.75 91 LYS A CA 1
ATOM 690 C C . LYS A 1 91 ? -15.108 4.078 8.598 1.00 58.75 91 LYS A C 1
ATOM 692 O O . LYS A 1 91 ? -16.274 3.726 8.772 1.00 58.75 91 LYS A O 1
ATOM 697 N N . VAL A 1 92 ? -14.236 4.232 9.591 1.00 67.44 92 VAL A N 1
ATOM 698 C CA . VAL A 1 92 ? -14.640 4.104 10.987 1.00 67.44 92 VAL A CA 1
ATOM 699 C C . VAL A 1 92 ? -15.483 5.337 11.301 1.00 67.44 92 VAL A C 1
ATOM 701 O O . VAL A 1 92 ? -14.973 6.452 11.361 1.00 67.44 92 VAL A O 1
ATOM 704 N N . SER A 1 93 ? -16.799 5.161 11.389 1.00 76.69 93 SER A N 1
ATOM 705 C CA . SER A 1 93 ? -17.719 6.242 11.734 1.00 76.69 93 SER A CA 1
ATOM 706 C C . SER A 1 93 ? -17.754 6.428 13.251 1.00 76.69 93 SER A C 1
ATOM 708 O O . SER A 1 93 ? -17.585 5.458 13.989 1.00 76.69 93 SER A O 1
ATOM 710 N N . LYS A 1 94 ? -18.040 7.648 13.733 1.00 76.31 94 LYS A N 1
ATOM 711 C CA . LYS A 1 94 ? -18.264 7.900 15.173 1.00 76.31 94 LYS A CA 1
ATOM 712 C C . LYS A 1 94 ? -19.286 6.918 15.764 1.00 76.31 94 LYS A C 1
ATOM 714 O O . LYS A 1 94 ? -19.060 6.360 16.829 1.00 76.31 94 LYS A O 1
ATOM 719 N N . LYS A 1 95 ? -20.355 6.626 15.010 1.00 77.00 95 LYS A N 1
ATOM 720 C CA . LYS A 1 95 ? -21.364 5.621 15.378 1.00 77.00 95 LYS A CA 1
ATOM 721 C C . LYS A 1 95 ? -20.753 4.229 15.576 1.00 77.00 95 LYS A C 1
ATOM 723 O O . LYS A 1 95 ? -20.974 3.626 16.614 1.00 77.00 95 LYS A O 1
ATOM 728 N N . GLY A 1 96 ? -19.911 3.772 14.648 1.00 80.19 96 GLY A N 1
ATOM 729 C CA . GLY A 1 96 ? -19.256 2.466 14.754 1.00 80.19 96 GLY A CA 1
ATOM 730 C C . GLY A 1 96 ? -18.236 2.364 15.895 1.00 80.19 96 GLY A C 1
ATOM 731 O O . GLY A 1 96 ? -17.989 1.266 16.388 1.00 80.19 96 GLY A O 1
ATOM 732 N N . ILE A 1 97 ? -17.646 3.483 16.331 1.00 81.19 97 ILE A N 1
ATOM 733 C CA . ILE A 1 97 ? -16.786 3.527 17.528 1.00 81.19 97 ILE A CA 1
ATOM 734 C C . ILE A 1 97 ? -17.642 3.369 18.788 1.00 81.19 97 ILE A C 1
ATOM 736 O O . ILE A 1 97 ? -17.328 2.532 19.631 1.00 81.19 97 ILE A O 1
ATOM 740 N N . LEU A 1 98 ? -18.751 4.108 18.881 1.00 80.88 98 LEU A N 1
ATOM 741 C CA . LEU A 1 98 ? -19.675 4.050 20.018 1.00 80.88 98 LEU A CA 1
ATOM 742 C C . LEU A 1 98 ? -20.354 2.683 20.158 1.00 80.88 98 LEU A C 1
ATOM 744 O O . LEU A 1 98 ? -20.458 2.164 21.265 1.00 80.88 98 LEU A O 1
ATOM 748 N N . GLU A 1 99 ? -20.770 2.062 19.053 1.00 82.38 99 GLU A N 1
ATOM 749 C CA . GLU A 1 99 ? -21.351 0.713 19.070 1.00 82.38 99 GLU A CA 1
ATOM 750 C C . GLU A 1 99 ? -20.358 -0.322 19.606 1.00 82.38 99 GLU A C 1
ATOM 752 O O . GLU A 1 99 ? -20.712 -1.140 20.455 1.00 82.38 99 GLU A O 1
ATOM 757 N N . LYS A 1 100 ? -19.093 -0.252 19.172 1.00 81.81 100 LYS A N 1
ATOM 758 C CA . LYS A 1 100 ? -18.036 -1.141 19.670 1.00 81.81 100 LYS A CA 1
ATO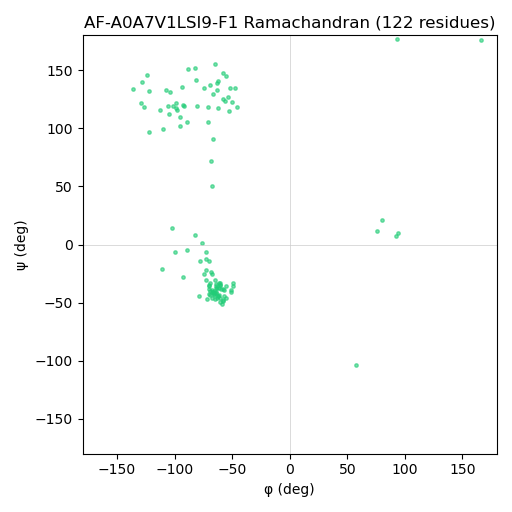M 759 C C . LYS A 1 100 ? -17.719 -0.889 21.136 1.00 81.81 100 LYS A C 1
ATOM 761 O O . LYS A 1 100 ? -17.560 -1.850 21.877 1.00 81.81 100 LYS A O 1
ATOM 766 N N . LEU A 1 101 ? -17.673 0.375 21.556 1.00 83.25 101 LEU A N 1
ATOM 767 C CA . LEU A 1 101 ? -17.462 0.745 22.952 1.00 83.25 101 LEU A CA 1
ATOM 768 C C . LEU A 1 101 ? -18.599 0.232 23.845 1.00 83.25 101 LEU A C 1
ATOM 770 O O . LEU A 1 101 ? -18.348 -0.316 24.914 1.00 83.25 101 LEU A O 1
ATOM 774 N N . ASN A 1 102 ? -19.851 0.374 23.412 1.00 81.56 102 ASN A N 1
ATOM 775 C CA . ASN A 1 102 ? -21.007 -0.089 24.175 1.00 81.56 102 ASN A CA 1
ATOM 776 C C . ASN A 1 102 ? -21.086 -1.617 24.244 1.00 81.56 102 ASN A C 1
ATOM 778 O O . ASN A 1 102 ? -21.477 -2.139 25.286 1.00 81.56 102 ASN A O 1
ATOM 782 N N . ALA A 1 103 ? -20.652 -2.309 23.188 1.00 85.19 103 ALA A N 1
ATOM 783 C CA . ALA A 1 103 ? -20.545 -3.764 23.147 1.00 85.19 103 ALA A CA 1
ATOM 784 C C . ALA A 1 103 ? -19.381 -4.330 23.986 1.00 85.19 103 ALA A C 1
ATOM 786 O O . ALA A 1 103 ? -19.345 -5.539 24.215 1.00 85.19 103 ALA A O 1
ATOM 787 N N . MET A 1 104 ? -18.436 -3.499 24.453 1.00 78.69 104 MET A N 1
ATOM 788 C CA . MET A 1 104 ? -17.410 -3.958 25.393 1.00 78.69 104 MET A CA 1
ATOM 789 C C . MET A 1 104 ? -18.042 -4.270 26.760 1.00 78.69 104 MET A C 1
ATOM 791 O O . MET A 1 104 ? -18.869 -3.476 27.240 1.00 78.69 104 MET A O 1
ATOM 795 N N . PRO A 1 105 ? -17.646 -5.388 27.403 1.00 81.12 105 PRO A N 1
ATOM 796 C CA . PRO A 1 105 ? -18.066 -5.704 28.763 1.00 81.12 105 PRO A CA 1
ATOM 797 C C . PRO A 1 105 ? -17.667 -4.579 29.720 1.00 81.12 105 PRO A C 1
ATOM 799 O O . PRO A 1 105 ? -16.671 -3.885 29.509 1.00 81.12 105 PRO A O 1
ATOM 802 N N . GLU A 1 106 ? -18.482 -4.356 30.749 1.00 78.19 106 GLU A N 1
ATOM 803 C CA . GLU A 1 106 ? -18.175 -3.345 31.759 1.00 78.19 106 GLU A CA 1
ATOM 804 C C . GLU A 1 106 ? -16.938 -3.762 32.561 1.00 78.19 106 GLU A C 1
ATOM 806 O O . GLU A 1 106 ? -16.835 -4.902 33.013 1.00 78.19 106 GLU A O 1
ATOM 811 N N . GLY A 1 107 ? -15.979 -2.844 32.686 1.00 80.94 107 GLY A N 1
ATOM 812 C CA . GLY A 1 107 ? -14.686 -3.091 33.312 1.00 80.94 107 GLY A CA 1
ATOM 813 C C . GLY A 1 107 ? -13.674 -1.986 33.009 1.00 80.94 107 GLY A C 1
ATOM 814 O O . GLY A 1 107 ? -13.947 -1.072 32.225 1.00 80.94 107 GLY A O 1
ATOM 815 N N . GLU A 1 108 ? -12.495 -2.105 33.616 1.00 78.75 108 GLU A N 1
ATOM 816 C CA . GLU A 1 108 ? -11.402 -1.123 33.558 1.00 78.75 108 GLU A CA 1
ATOM 817 C C . GLU A 1 108 ? -10.977 -0.794 32.111 1.00 78.75 108 GLU A C 1
ATOM 819 O O . GLU A 1 108 ? -10.732 0.361 31.761 1.00 78.75 108 GLU A O 1
ATOM 824 N N . ASP A 1 109 ? -11.005 -1.791 31.220 1.00 76.44 109 ASP A N 1
ATOM 825 C CA . ASP A 1 109 ? -10.676 -1.622 29.801 1.00 76.44 109 ASP A CA 1
ATOM 826 C C . ASP A 1 109 ? -11.645 -0.684 29.068 1.00 76.44 109 ASP A C 1
ATOM 828 O O . ASP A 1 109 ? -11.234 0.112 28.221 1.00 76.44 109 ASP A O 1
ATOM 832 N N . LYS A 1 110 ? -12.941 -0.733 29.401 1.00 81.50 110 LYS A N 1
ATOM 833 C CA . LYS A 1 110 ? -13.957 0.134 28.788 1.00 81.50 110 LYS A CA 1
ATOM 834 C C . LYS A 1 110 ? -13.777 1.581 29.236 1.00 81.50 110 LYS A C 1
ATOM 836 O O . LYS A 1 110 ? -13.929 2.492 28.425 1.00 81.50 110 LYS A O 1
ATOM 841 N N . GLU A 1 111 ? -13.425 1.799 30.499 1.00 80.12 111 GLU A N 1
ATOM 842 C CA . GLU A 1 111 ? -13.148 3.135 31.036 1.00 80.12 111 GLU A CA 1
ATOM 843 C C . GLU A 1 111 ? -11.862 3.725 30.460 1.00 80.12 111 GLU A C 1
ATOM 845 O O . GLU A 1 111 ? -11.841 4.894 30.071 1.00 80.12 111 GLU A O 1
ATOM 850 N N . ARG A 1 112 ? -10.823 2.902 30.299 1.00 81.44 112 ARG A N 1
ATOM 851 C CA . ARG A 1 112 ? -9.574 3.321 29.663 1.00 81.44 112 ARG A CA 1
ATOM 852 C C . ARG A 1 112 ? -9.788 3.738 28.210 1.00 81.44 112 ARG A C 1
ATOM 854 O O . ARG A 1 112 ? -9.301 4.788 27.798 1.00 81.44 112 ARG A O 1
ATOM 861 N N . VAL A 1 113 ? -10.564 2.966 27.446 1.00 81.62 113 VAL A N 1
ATOM 862 C CA . VAL A 1 113 ? -10.909 3.324 26.061 1.00 81.62 113 VAL A CA 1
ATOM 863 C C . VAL A 1 113 ? -11.769 4.592 26.018 1.00 81.62 113 VAL A C 1
ATOM 865 O O . VAL A 1 113 ? -11.524 5.447 25.170 1.00 81.62 113 VAL A O 1
ATOM 868 N N . LYS A 1 114 ? -12.723 4.772 26.945 1.00 82.19 114 LYS A N 1
ATOM 869 C CA . LYS A 1 114 ? -13.480 6.032 27.067 1.00 82.19 114 LYS A CA 1
ATOM 870 C C . LYS A 1 114 ? -12.560 7.229 27.306 1.00 82.19 114 LYS A C 1
ATOM 872 O O . LYS A 1 114 ? -12.679 8.232 26.608 1.00 82.19 114 LYS A O 1
ATOM 877 N N . ALA A 1 115 ? -11.632 7.112 28.254 1.00 82.75 115 ALA A N 1
ATOM 878 C CA . ALA A 1 115 ? -10.690 8.175 28.582 1.00 82.75 115 ALA A CA 1
ATOM 879 C C . ALA A 1 115 ? -9.817 8.548 27.374 1.00 82.75 115 ALA A C 1
ATOM 881 O O . ALA A 1 115 ? -9.723 9.725 27.031 1.00 82.75 115 ALA A O 1
ATOM 882 N N . SER A 1 116 ? -9.269 7.555 26.666 1.00 83.12 116 SER A N 1
ATOM 883 C CA . SER A 1 116 ? -8.473 7.799 25.458 1.00 83.12 116 SER A CA 1
ATOM 884 C C . SER A 1 116 ? -9.286 8.425 24.323 1.00 83.12 116 SER A C 1
ATOM 886 O O . SER A 1 116 ? -8.754 9.258 23.597 1.00 83.12 116 SER A O 1
ATOM 888 N N . LEU A 1 117 ? -10.566 8.064 24.162 1.00 83.00 117 LEU A N 1
ATOM 889 C CA . LEU A 1 117 ? -11.441 8.671 23.151 1.00 83.00 117 LEU A CA 1
ATOM 890 C C . LEU A 1 117 ? -11.731 10.149 23.462 1.00 83.00 117 LEU A C 1
ATOM 892 O O . LEU A 1 117 ? -11.705 10.974 22.550 1.00 83.00 117 LEU A O 1
ATOM 896 N N . ILE A 1 118 ? -11.924 10.495 24.737 1.00 85.12 118 ILE A N 1
ATOM 897 C CA . ILE A 1 118 ? -12.087 11.888 25.179 1.00 85.12 118 ILE A CA 1
ATOM 898 C C . ILE A 1 118 ? -10.791 12.682 24.964 1.00 85.12 118 ILE A C 1
ATOM 900 O O . ILE A 1 118 ? -10.842 13.801 24.458 1.00 85.12 118 ILE A O 1
ATOM 904 N N . GLU A 1 119 ? -9.633 12.103 25.294 1.00 82.38 119 GLU A N 1
ATOM 905 C CA . GLU A 1 119 ? -8.319 12.748 25.149 1.00 82.38 119 GLU A CA 1
ATOM 906 C C . GLU A 1 119 ? -8.012 13.132 23.693 1.00 82.38 119 GLU A C 1
ATOM 908 O O . GLU A 1 119 ? -7.501 14.219 23.428 1.00 82.38 119 GLU A O 1
ATOM 913 N N . VAL A 1 120 ? -8.399 12.288 22.730 1.00 80.00 120 VAL A N 1
ATOM 914 C CA . VAL A 1 120 ? -8.259 12.588 21.293 1.00 80.00 120 VAL A CA 1
ATOM 915 C C . VAL A 1 120 ? -9.393 13.463 20.731 1.00 80.00 120 VAL A C 1
ATOM 917 O O . VAL A 1 120 ? -9.473 13.665 19.518 1.00 80.00 120 VAL A O 1
ATOM 920 N N . GLY A 1 121 ? -10.273 13.992 21.588 1.00 76.00 121 GLY A N 1
ATOM 921 C CA . GLY A 1 121 ? -11.329 14.939 21.217 1.00 76.00 121 GLY A CA 1
ATOM 922 C C . GLY A 1 121 ? -12.581 14.305 20.600 1.00 76.00 121 GLY A C 1
ATOM 923 O O . GLY A 1 121 ? -13.330 14.981 19.890 1.00 76.00 121 GLY A O 1
ATOM 924 N N . ILE A 1 122 ? -12.823 13.011 20.828 1.00 75.25 122 ILE A N 1
ATOM 925 C CA . ILE A 1 122 ? -14.078 12.355 20.447 1.00 75.25 122 ILE A CA 1
ATOM 926 C C . ILE A 1 122 ? -15.059 12.503 21.610 1.00 75.25 122 ILE A C 1
ATOM 928 O O . ILE A 1 122 ? -14.948 11.818 22.622 1.00 75.25 122 ILE A O 1
ATOM 932 N N . GLU A 1 123 ? -16.037 13.394 21.444 1.00 71.56 123 GLU A N 1
ATOM 933 C CA . GLU A 1 123 ? -17.194 13.487 22.339 1.00 71.56 123 GLU A CA 1
ATOM 934 C C . GLU A 1 123 ? -17.980 12.168 22.282 1.00 71.56 123 GLU A C 1
ATOM 936 O O . GLU A 1 123 ? -18.431 11.756 21.204 1.00 71.56 123 GLU A O 1
ATOM 941 N N . LEU A 1 124 ? -18.057 11.488 23.429 1.00 66.25 124 LEU A N 1
ATOM 942 C CA . LEU A 1 124 ? -18.693 10.181 23.613 1.00 66.25 124 LEU A CA 1
ATOM 943 C C . LEU A 1 124 ? -20.181 10.292 23.933 1.00 66.25 124 LEU A C 1
ATOM 945 O O . LEU A 1 124 ? -20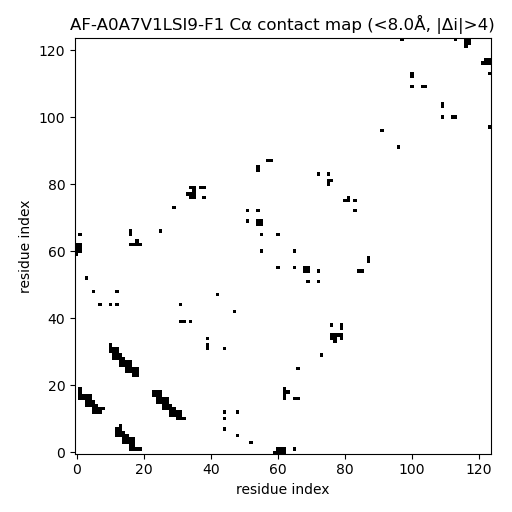.540 11.169 24.747 1.00 66.25 124 LEU A O 1
#

Solvent-accessible surface area (backbone atoms only — not comparable to full-atom values): 7526 Å² total; per-residue (Å²): 128,60,49,76,45,76,45,79,58,93,60,35,40,38,38,36,38,40,55,52,95,94,50,78,64,49,75,45,79,45,56,49,80,74,34,45,67,76,48,49,76,72,42,51,71,71,49,52,52,48,50,49,49,57,74,59,51,94,55,97,51,56,41,78,57,48,56,58,52,49,52,52,51,51,52,32,40,54,72,69,43,87,71,80,66,73,76,72,79,72,82,84,42,74,66,60,50,51,54,53,56,68,68,44,68,91,51,72,68,46,53,52,52,50,52,55,38,48,73,73,69,44,90,127

Secondary structure (DSSP, 8-state):
---EEEEEETTEEEEEE---TTSPPEEEEEEGGGS-HHHHHH--HHHHHHHHHHHHTTS---HHHHHHHHHHHHHHHHTT-TT---PPPP---HHHHHHHHHHSPSSHHHHHHHHHHHHTT---

pLDDT: mean 71.66, std 10.05, range [42.59, 85.19]

Nearest PDB structures (foldseek):
  4gn5-assembly1_A  TM=6.204E-01  e=5.985E-01  Pyrobaculum aerophilum
  4gla-assembly1_D  TM=6.312E-01  e=8.174E-01  Pyrobaculum aerophilum
  4gn5-assembly2_B  TM=6.300E-01  e=7.680E-01  Pyrobaculum aerophilum
  4r5g-assembly2_B-2  TM=3.072E-01  e=9.259E-01  Escherichia coli K-12
  7lt3-assembly1_H  TM=2.091E-01  e=4.131E+00  Homo sapiens

Mean predicted aligned error: 14.39 Å

Sequence (124 aa):
MAKLGKTIDGTIITLSIDMGEGRDPVERMFDSEDLPDAIQQHILMAGLGRAFDQAVGGKEIVNEQVVDIVDKKWAGFKEGNWTTRTPGKGKVSKKGILEKLNAMPEGEDKERVKASLIEVGIEL